Protein AF-A0A9E3P2A4-F1 (afdb_monomer_lite)

pLDDT: mean 78.01, std 18.41, range [40.5, 97.94]

Secondary structure (DSSP, 8-state):
-------------------------------------------PPP-TT--------PPTT-EEPPTTPPPPSSS--EEEEEETTEEEEEE------SS--PPTTEEEESSPPTTS-EEEEEETTEEEEEEE-GGG--S---PPTTEEEESSGGG--TTS-EEEEEETTEEEEEEE-

Foldseek 3Di:
DDDDDDPPDDDDPDDDDDDDDDDDDDDDDDDDDDDDDDPPPPDDDDDPDDDQPDDWDDDPQKDWDDVPDDDDPPPFDKDWTDGPNDITIITHDPPFVDAWDDDPQWDWDPDDQPPWDWDWTDTPNDITIITGPCVVVPDDDDDDVQKDWDPDPVPEDPVWDKDWDDDPNDIIIITHD

Radius of gyration: 31.81 Å; chains: 1; bounding box: 84×45×83 Å

Structure (mmCIF, N/CA/C/O backbone):
data_AF-A0A9E3P2A4-F1
#
_entry.id   AF-A0A9E3P2A4-F1
#
loop_
_atom_site.group_PDB
_atom_site.id
_atom_site.type_symbol
_atom_site.label_atom_id
_atom_site.label_alt_id
_atom_site.label_comp_id
_atom_site.label_asym_id
_atom_site.label_entity_id
_atom_site.label_seq_id
_atom_site.pdbx_PDB_ins_code
_atom_site.Cartn_x
_atom_site.Cartn_y
_atom_site.Cartn_z
_atom_site.occupancy
_atom_site.B_iso_or_equiv
_atom_site.auth_seq_id
_atom_site.auth_comp_id
_atom_site.auth_asym_id
_atom_site.auth_atom_id
_atom_site.pdbx_PDB_model_num
ATOM 1 N N . MET A 1 1 ? -45.191 18.369 8.539 1.00 47.00 1 MET A N 1
ATOM 2 C CA . MET A 1 1 ? -44.228 19.025 9.451 1.00 47.00 1 MET A CA 1
ATOM 3 C C . MET A 1 1 ? -42.831 18.643 8.991 1.00 47.00 1 MET A C 1
ATOM 5 O O . MET A 1 1 ? -42.334 17.587 9.354 1.00 47.00 1 MET A O 1
ATOM 9 N N . THR A 1 2 ? -42.259 19.437 8.093 1.00 42.31 2 THR A N 1
ATOM 10 C CA . THR A 1 2 ? -41.031 19.104 7.360 1.00 42.31 2 THR A CA 1
ATOM 11 C C . THR A 1 2 ? -39.877 19.850 8.022 1.00 42.31 2 THR A C 1
ATOM 13 O O . THR A 1 2 ? -39.823 21.075 7.954 1.00 42.31 2 THR A O 1
ATOM 16 N N . LYS A 1 3 ? -39.005 19.137 8.745 1.00 49.78 3 LYS A N 1
ATOM 17 C CA . LYS A 1 3 ? -37.828 19.733 9.390 1.00 49.78 3 LYS A CA 1
ATOM 18 C C . LYS A 1 3 ? -36.764 20.010 8.326 1.00 49.78 3 LYS A C 1
ATOM 20 O O . LYS A 1 3 ? -36.181 19.077 7.785 1.00 49.78 3 LYS A O 1
ATOM 25 N N . LEU A 1 4 ? -36.526 21.292 8.044 1.00 52.41 4 LEU A N 1
ATOM 26 C CA . LEU A 1 4 ? -35.318 21.762 7.369 1.00 52.41 4 LEU A CA 1
ATOM 27 C C . LEU A 1 4 ? -34.118 21.450 8.272 1.00 52.41 4 LEU A C 1
ATOM 29 O O . LEU A 1 4 ? -3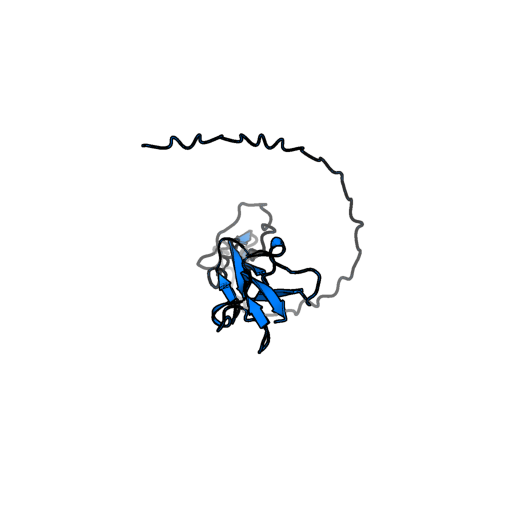3.977 22.044 9.341 1.00 52.41 4 LEU A O 1
ATOM 33 N N . VAL A 1 5 ? -33.262 20.521 7.853 1.00 58.09 5 VAL A N 1
ATOM 34 C CA . VAL A 1 5 ? -31.944 20.323 8.462 1.00 58.09 5 VAL A CA 1
ATOM 35 C C . VAL A 1 5 ? -30.979 21.257 7.742 1.00 58.09 5 VAL A C 1
ATOM 37 O O . VAL A 1 5 ? -30.673 21.082 6.566 1.00 58.09 5 VAL A O 1
ATOM 40 N N . SER A 1 6 ? -30.573 22.298 8.463 1.00 60.78 6 SER A N 1
ATOM 41 C CA . SER A 1 6 ? -29.587 23.289 8.046 1.00 60.78 6 SER A CA 1
ATOM 42 C C . SER A 1 6 ? -28.222 22.613 7.893 1.00 60.78 6 SER A C 1
ATOM 44 O O . SER A 1 6 ? -27.610 22.209 8.880 1.00 60.78 6 SER A O 1
ATOM 46 N N . LEU A 1 7 ? -27.765 22.464 6.649 1.00 55.72 7 LEU A N 1
ATOM 47 C CA . LEU A 1 7 ? -26.445 21.941 6.306 1.00 55.72 7 LEU A CA 1
ATOM 48 C C . LEU A 1 7 ? -25.402 23.048 6.530 1.00 55.72 7 LEU A C 1
ATOM 50 O O . LEU A 1 7 ? -25.188 23.908 5.676 1.00 55.72 7 LEU A O 1
ATOM 54 N N . THR A 1 8 ? -24.770 23.058 7.701 1.00 62.25 8 THR A N 1
ATOM 55 C CA . THR A 1 8 ? -23.639 23.948 7.984 1.00 62.25 8 THR A CA 1
ATOM 56 C C . THR A 1 8 ? -22.392 23.390 7.298 1.00 62.25 8 THR A C 1
ATOM 58 O O . THR A 1 8 ? -21.752 22.464 7.789 1.00 62.25 8 THR A O 1
ATOM 61 N N . PHE A 1 9 ? -22.072 23.944 6.130 1.00 51.97 9 PHE A N 1
ATOM 62 C CA . PHE A 1 9 ? -20.830 23.703 5.397 1.00 51.97 9 PHE A CA 1
ATOM 63 C C . PHE A 1 9 ? -19.652 24.297 6.187 1.00 51.97 9 PHE A C 1
ATOM 65 O O . PHE A 1 9 ? -19.447 25.511 6.195 1.00 51.97 9 PHE A O 1
ATOM 72 N N . VAL A 1 10 ? -18.876 23.456 6.874 1.00 56.66 10 VAL A N 1
ATOM 73 C CA . VAL A 1 10 ? -17.609 23.873 7.489 1.00 56.66 10 VAL A CA 1
ATOM 74 C C . VAL A 1 10 ? -16.523 23.816 6.414 1.00 56.66 10 VAL A C 1
ATOM 76 O O . VAL A 1 10 ? -15.994 22.753 6.097 1.00 56.66 10 VAL A O 1
ATOM 79 N N . LEU A 1 11 ? -16.216 24.973 5.825 1.00 55.75 11 LEU A N 1
ATOM 80 C CA . LEU A 1 11 ? -15.029 25.176 4.996 1.00 55.75 11 LEU A CA 1
ATOM 81 C C . LEU A 1 11 ? -13.775 25.063 5.877 1.00 55.75 11 LEU A C 1
ATOM 83 O O . LEU A 1 11 ? -13.402 26.014 6.561 1.00 55.75 11 LEU A O 1
ATOM 87 N N . PHE A 1 12 ? -13.106 23.912 5.841 1.00 49.81 12 PHE A N 1
ATOM 88 C CA . PHE A 1 12 ? -11.732 23.800 6.325 1.00 49.81 12 PHE A CA 1
ATOM 89 C C . PHE A 1 12 ? -10.780 24.327 5.247 1.00 49.81 12 PHE A C 1
ATOM 91 O O . PHE A 1 12 ? -10.488 23.660 4.257 1.00 49.81 12 PHE A O 1
ATOM 98 N N . ALA A 1 13 ? -10.310 25.558 5.442 1.00 51.28 13 ALA A N 1
ATOM 99 C CA . ALA A 1 13 ? -9.177 26.114 4.721 1.00 51.28 13 ALA A CA 1
ATOM 100 C C . ALA A 1 13 ? -7.889 25.464 5.251 1.00 51.28 13 ALA A C 1
ATOM 102 O O . ALA A 1 13 ? -7.370 25.847 6.298 1.00 51.28 13 ALA A O 1
ATOM 103 N N . SER A 1 14 ? -7.387 24.450 4.548 1.00 59.16 14 SER A N 1
ATOM 104 C CA . SER A 1 14 ? -6.087 23.843 4.833 1.00 59.16 14 SER A CA 1
ATOM 105 C C . SER A 1 14 ? -4.969 24.707 4.246 1.00 59.16 14 SER A C 1
ATOM 107 O O . SER A 1 14 ? -4.636 24.618 3.066 1.00 59.16 14 SER A O 1
ATOM 109 N N . THR A 1 15 ? -4.386 25.562 5.079 1.00 58.91 15 THR A N 1
ATOM 110 C CA . THR A 1 15 ? -3.121 26.257 4.825 1.00 58.91 15 THR A CA 1
ATOM 111 C C . THR A 1 15 ? -1.968 25.248 4.850 1.00 58.91 15 THR A C 1
ATOM 113 O O . THR A 1 15 ? -1.558 24.786 5.912 1.00 58.91 15 THR A O 1
ATOM 116 N N . LEU A 1 16 ? -1.426 24.900 3.677 1.00 62.19 16 LEU A N 1
ATOM 117 C CA . LEU A 1 16 ? -0.147 24.193 3.578 1.00 62.19 16 LEU A CA 1
ATOM 118 C C . LEU A 1 16 ? 0.997 25.149 3.944 1.00 62.19 16 LEU A C 1
ATOM 120 O O . LEU A 1 16 ? 1.296 26.088 3.206 1.00 62.19 16 LEU A O 1
ATOM 124 N N . ALA A 1 17 ? 1.663 24.879 5.063 1.00 54.00 17 ALA A N 1
ATOM 125 C CA . ALA A 1 17 ? 2.976 25.426 5.366 1.00 54.00 17 ALA A CA 1
ATOM 126 C C . ALA A 1 17 ? 4.046 24.611 4.615 1.00 54.00 17 ALA A C 1
ATOM 128 O O . ALA A 1 17 ? 4.257 23.436 4.913 1.00 54.00 17 ALA A O 1
ATOM 129 N N . LEU A 1 18 ? 4.725 25.229 3.641 1.00 53.03 18 LEU A N 1
ATOM 130 C CA . LEU A 1 18 ? 5.976 24.703 3.089 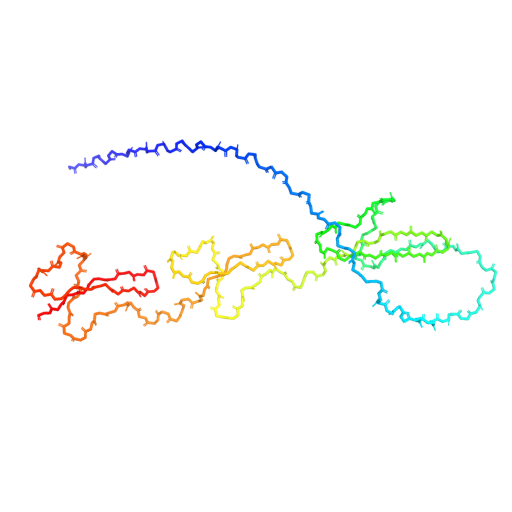1.00 53.03 18 LEU A CA 1
ATOM 131 C C . LEU A 1 18 ? 7.077 24.855 4.149 1.00 53.03 18 LEU A C 1
ATOM 133 O O . LEU A 1 18 ? 7.621 25.942 4.338 1.00 53.03 18 LEU A O 1
ATOM 137 N N . ALA A 1 19 ? 7.417 23.762 4.828 1.00 55.19 19 ALA A N 1
ATOM 138 C CA . ALA A 1 19 ? 8.647 23.663 5.601 1.00 55.19 19 ALA A CA 1
ATOM 139 C C . ALA A 1 19 ? 9.796 23.280 4.657 1.00 55.19 19 ALA A C 1
ATOM 141 O O . ALA A 1 19 ? 9.916 22.136 4.222 1.00 55.19 19 ALA A O 1
ATOM 142 N N . ALA A 1 20 ? 10.628 24.265 4.324 1.00 51.50 20 ALA A N 1
ATOM 143 C CA . ALA A 1 20 ? 11.932 24.053 3.720 1.00 51.50 20 ALA A CA 1
ATOM 144 C C . ALA A 1 20 ? 12.936 23.672 4.821 1.00 51.50 20 ALA A C 1
ATOM 146 O O . ALA A 1 20 ? 13.331 24.507 5.633 1.00 51.50 20 ALA A O 1
ATOM 147 N N . CYS A 1 21 ? 13.365 22.413 4.835 1.00 53.66 21 CYS A N 1
ATOM 148 C CA . CYS A 1 21 ? 14.575 21.953 5.515 1.00 53.66 21 CYS A CA 1
ATOM 149 C C . CYS A 1 21 ? 15.428 21.303 4.415 1.00 53.66 21 CYS A C 1
ATOM 151 O O . CYS A 1 21 ? 14.938 20.448 3.689 1.00 53.66 21 CYS A O 1
ATOM 153 N N . GLY A 1 22 ? 16.638 21.764 4.111 1.00 43.78 22 GLY A N 1
ATOM 154 C CA . GLY A 1 22 ? 17.718 22.026 5.057 1.00 43.78 22 GLY A CA 1
ATOM 155 C C . GLY A 1 22 ? 18.635 20.806 4.994 1.00 43.78 22 GLY A C 1
ATOM 156 O O . GLY A 1 22 ? 18.237 19.729 5.417 1.00 43.78 22 GLY A O 1
ATOM 157 N N . GLY A 1 23 ? 19.789 20.967 4.344 1.00 51.03 23 GLY A N 1
ATOM 158 C CA . GLY A 1 23 ? 20.605 19.878 3.815 1.00 51.03 23 GLY A CA 1
ATOM 159 C C . GLY A 1 23 ? 21.183 18.893 4.831 1.00 51.03 23 GLY A C 1
ATOM 160 O O . GLY A 1 23 ? 21.408 19.214 5.995 1.00 51.03 23 GLY A O 1
ATOM 161 N N . ALA A 1 24 ? 21.517 17.715 4.312 1.00 43.91 24 ALA A N 1
ATOM 162 C CA . ALA A 1 24 ? 22.467 16.791 4.907 1.00 43.91 24 ALA A CA 1
ATOM 163 C C . ALA A 1 24 ? 23.437 16.343 3.804 1.00 43.91 24 ALA A C 1
ATOM 165 O O . ALA A 1 24 ? 23.090 15.576 2.912 1.00 43.91 24 ALA A O 1
ATOM 166 N N . THR A 1 25 ? 24.647 16.894 3.835 1.00 51.19 25 THR A N 1
ATOM 167 C CA . THR A 1 25 ? 25.825 16.329 3.176 1.00 51.19 25 THR A CA 1
ATOM 168 C C . THR A 1 25 ? 26.212 15.054 3.915 1.00 51.19 25 THR A C 1
ATOM 170 O O . THR A 1 25 ? 26.647 15.131 5.064 1.00 51.19 25 THR A O 1
ATOM 173 N N . GLU A 1 26 ? 26.059 13.898 3.275 1.00 52.69 26 GLU A N 1
ATOM 174 C CA . GLU A 1 26 ? 26.592 12.640 3.797 1.00 52.69 26 GLU A CA 1
ATOM 175 C C . GLU A 1 26 ? 28.087 12.492 3.455 1.00 52.69 26 GLU A C 1
ATOM 177 O O . GLU A 1 26 ? 28.517 12.856 2.354 1.00 52.69 26 GLU A O 1
ATOM 182 N N . PRO A 1 27 ? 28.902 11.985 4.396 1.00 57.06 27 PRO A N 1
ATOM 183 C CA . PRO A 1 27 ? 30.323 11.764 4.192 1.00 57.06 27 PRO A CA 1
ATOM 184 C C . PRO A 1 27 ? 30.572 10.563 3.275 1.00 57.06 27 PRO A C 1
ATOM 186 O O . PRO A 1 27 ? 29.943 9.511 3.389 1.00 57.06 27 PRO A O 1
ATOM 189 N N . ALA A 1 28 ? 31.558 10.721 2.393 1.00 49.91 28 ALA A N 1
ATOM 190 C CA . ALA A 1 28 ? 32.115 9.656 1.577 1.00 49.91 28 ALA A CA 1
ATOM 191 C C . ALA A 1 28 ? 32.579 8.487 2.464 1.00 49.91 28 ALA A C 1
ATOM 193 O O . ALA A 1 28 ? 33.592 8.583 3.158 1.00 49.91 28 ALA A O 1
ATOM 194 N N . SER A 1 29 ? 31.844 7.376 2.422 1.00 54.72 29 SER A N 1
ATOM 195 C CA . SER A 1 29 ? 32.313 6.100 2.954 1.00 54.72 29 SER A CA 1
ATOM 196 C C . SER A 1 29 ? 33.191 5.428 1.909 1.00 54.72 29 SER A C 1
ATOM 198 O O . SER A 1 29 ? 32.717 4.896 0.907 1.00 54.72 29 SER A O 1
ATOM 200 N N . ALA A 1 30 ? 34.496 5.486 2.156 1.00 56.75 30 ALA A N 1
ATOM 201 C CA . ALA A 1 30 ? 35.464 4.580 1.570 1.00 56.75 30 ALA A CA 1
ATOM 202 C C . ALA A 1 30 ? 35.180 3.163 2.097 1.00 56.75 30 ALA A C 1
ATOM 204 O O . ALA A 1 30 ? 35.259 2.927 3.301 1.00 56.75 30 ALA A O 1
ATOM 205 N N . GLY A 1 31 ? 34.830 2.240 1.201 1.00 45.47 31 GLY A N 1
ATOM 206 C CA . GLY A 1 31 ? 34.546 0.846 1.531 1.00 45.47 31 GLY A CA 1
ATOM 207 C C . GLY A 1 31 ? 34.833 -0.075 0.348 1.00 45.47 31 GLY A C 1
ATOM 208 O O . GLY A 1 31 ? 34.044 -0.149 -0.584 1.00 45.47 31 GLY A O 1
ATOM 209 N N . ASP A 1 32 ? 35.999 -0.714 0.424 1.00 40.50 32 ASP A N 1
ATOM 210 C CA . ASP A 1 32 ? 36.464 -1.960 -0.201 1.00 40.50 32 ASP A CA 1
ATOM 211 C C . ASP A 1 32 ? 36.209 -2.288 -1.695 1.00 40.50 32 ASP A C 1
ATOM 213 O O . ASP A 1 32 ? 35.102 -2.646 -2.103 1.00 40.50 32 ASP A O 1
ATOM 217 N N . PRO A 1 33 ? 37.282 -2.354 -2.514 1.00 54.38 33 PRO A N 1
ATOM 218 C CA . PRO A 1 33 ? 37.272 -2.984 -3.823 1.00 54.38 33 PRO A CA 1
ATOM 219 C C . PRO A 1 33 ? 37.627 -4.469 -3.681 1.00 54.38 33 PRO A C 1
ATOM 221 O O . PRO A 1 33 ? 38.803 -4.833 -3.687 1.00 54.38 33 PRO A O 1
ATOM 224 N N . ARG A 1 34 ? 36.633 -5.355 -3.581 1.00 57.16 34 ARG A N 1
ATOM 225 C CA . ARG A 1 34 ? 36.848 -6.796 -3.808 1.00 57.16 34 ARG A CA 1
ATOM 226 C C . ARG A 1 34 ? 35.544 -7.526 -4.122 1.00 57.16 34 ARG A C 1
ATOM 228 O O . ARG A 1 34 ? 34.989 -8.244 -3.302 1.00 57.16 34 ARG A O 1
ATOM 235 N N . ALA A 1 35 ? 35.082 -7.368 -5.357 1.00 46.38 35 ALA A N 1
ATOM 236 C CA . ALA A 1 35 ? 34.286 -8.396 -6.012 1.00 46.38 35 A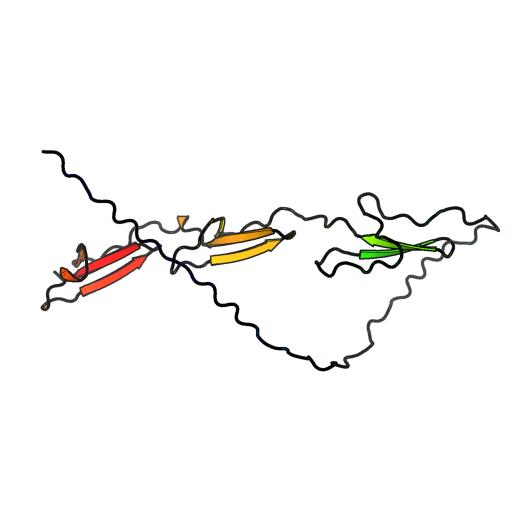LA A CA 1
ATOM 237 C C . ALA A 1 35 ? 35.143 -8.966 -7.141 1.00 46.38 35 ALA A C 1
ATOM 239 O O . ALA A 1 35 ? 35.383 -8.312 -8.159 1.00 46.38 35 ALA A O 1
ATOM 240 N N . GLU A 1 36 ? 35.668 -10.163 -6.893 1.00 46.75 36 GLU A N 1
ATOM 241 C CA . GLU A 1 36 ? 36.309 -11.020 -7.880 1.00 46.75 36 GLU A CA 1
ATOM 242 C C . GLU A 1 36 ? 35.436 -11.090 -9.133 1.00 46.75 36 GLU A C 1
ATOM 244 O O . GLU A 1 36 ? 34.385 -11.726 -9.173 1.00 46.75 36 GLU A O 1
ATOM 249 N N . SER A 1 37 ? 35.884 -10.396 -10.173 1.00 47.72 37 SER A N 1
ATOM 250 C CA . SER A 1 37 ? 35.400 -10.617 -11.522 1.00 47.72 37 SER A CA 1
ATOM 251 C C . SER A 1 37 ? 35.954 -11.963 -11.965 1.00 47.72 37 SER A C 1
ATOM 253 O O . SER A 1 37 ? 37.139 -12.083 -12.272 1.00 47.72 37 SER A O 1
ATOM 255 N N . ALA A 1 38 ? 35.106 -12.987 -11.960 1.00 52.12 38 ALA A N 1
ATOM 256 C CA . ALA A 1 38 ? 35.412 -14.239 -12.625 1.00 52.12 38 ALA A CA 1
ATOM 257 C C . ALA A 1 38 ? 35.691 -13.948 -14.115 1.00 52.12 38 ALA A C 1
ATOM 259 O O . ALA A 1 38 ? 34.839 -13.359 -14.789 1.00 52.12 38 ALA A O 1
ATOM 260 N N . PRO A 1 39 ? 36.849 -14.346 -14.668 1.00 52.72 39 PRO A N 1
ATOM 261 C CA . PRO A 1 39 ? 37.070 -14.286 -16.099 1.00 52.72 39 PRO A CA 1
ATOM 262 C C . PRO A 1 39 ? 36.254 -15.404 -16.752 1.00 52.72 39 PRO A C 1
ATOM 264 O O . PRO A 1 39 ? 36.695 -16.546 -16.872 1.00 52.72 39 PRO A O 1
ATOM 267 N N . GLY A 1 40 ? 35.045 -15.065 -17.192 1.00 46.16 40 GLY A N 1
ATOM 268 C CA . GLY A 1 40 ? 34.314 -15.843 -18.184 1.00 46.16 40 GLY A CA 1
ATOM 269 C C . GLY A 1 40 ? 35.030 -15.750 -19.529 1.00 46.16 40 GLY A C 1
ATOM 270 O O . GLY A 1 40 ? 34.597 -15.023 -20.417 1.00 46.16 40 GLY A O 1
ATOM 271 N N . ASN A 1 41 ? 36.142 -16.474 -19.667 1.00 49.91 41 ASN A N 1
ATOM 272 C CA . ASN A 1 41 ? 36.829 -16.739 -20.929 1.00 49.91 41 ASN A CA 1
ATOM 273 C C . ASN A 1 41 ? 35.954 -17.655 -21.801 1.00 49.91 41 ASN A C 1
ATOM 275 O O . ASN A 1 41 ? 36.231 -18.837 -21.979 1.00 49.91 41 ASN A O 1
ATOM 279 N N . GLY A 1 42 ? 34.879 -17.099 -22.354 1.00 47.34 42 GLY A N 1
ATOM 280 C CA . GLY A 1 42 ? 34.173 -17.665 -23.496 1.00 47.34 42 GLY A CA 1
ATOM 281 C C . GLY A 1 42 ? 34.873 -17.235 -24.778 1.00 47.34 42 GLY A C 1
ATOM 282 O O . GLY A 1 42 ? 34.377 -16.371 -25.496 1.00 47.34 42 GLY A O 1
ATOM 283 N N . GLY A 1 43 ? 36.058 -17.792 -25.038 1.00 47.38 43 GLY A N 1
ATOM 284 C CA . GLY A 1 43 ? 36.755 -17.603 -26.304 1.00 47.38 43 GLY A CA 1
ATOM 285 C C . GLY A 1 43 ? 35.890 -18.100 -27.461 1.00 47.38 43 GLY A C 1
ATOM 286 O O . GLY A 1 43 ? 35.652 -19.299 -27.582 1.00 47.38 43 GLY A O 1
ATOM 287 N N . SER A 1 44 ? 35.429 -17.184 -28.315 1.00 55.22 44 SER A N 1
ATOM 288 C CA . SER A 1 44 ? 34.964 -17.552 -29.653 1.00 55.22 44 SER A CA 1
ATOM 289 C C . SER A 1 44 ? 36.180 -17.628 -30.585 1.00 55.22 44 SER A C 1
ATOM 291 O O . SER A 1 44 ? 36.945 -16.661 -30.654 1.00 55.22 44 SER A O 1
ATOM 293 N N . PRO A 1 45 ? 36.406 -18.770 -31.256 1.00 53.78 45 PRO A N 1
ATOM 294 C CA . PRO A 1 45 ? 37.583 -18.995 -32.082 1.00 53.78 45 PRO A CA 1
ATOM 295 C C . PRO A 1 45 ? 37.553 -18.127 -33.343 1.00 53.78 45 PRO A C 1
ATOM 297 O O . PRO A 1 45 ? 36.495 -17.776 -33.862 1.00 53.78 45 PRO A O 1
ATOM 300 N N . GLY A 1 46 ? 38.754 -17.771 -33.801 1.00 54.72 46 GLY A N 1
ATOM 301 C CA . GLY A 1 46 ? 39.014 -16.779 -34.837 1.00 54.72 46 GLY A CA 1
ATOM 302 C C . GLY A 1 46 ? 38.218 -16.971 -36.127 1.00 54.72 46 GLY A C 1
ATOM 303 O O . GLY A 1 46 ? 38.317 -17.997 -36.796 1.00 54.72 46 GLY A O 1
ATOM 304 N N . GLY A 1 47 ? 37.490 -15.916 -36.494 1.00 52.44 47 GLY A N 1
ATOM 305 C CA . GLY A 1 47 ? 36.949 -15.689 -37.827 1.00 52.44 47 GLY A CA 1
ATOM 306 C C . GLY A 1 47 ? 37.718 -14.555 -38.499 1.00 52.44 47 GLY A C 1
ATOM 307 O O . GLY A 1 47 ? 37.666 -13.406 -38.069 1.00 52.44 47 GLY A O 1
ATOM 308 N N . SER A 1 48 ? 38.469 -14.911 -39.530 1.00 54.44 48 SER A N 1
ATOM 309 C CA . SER A 1 48 ? 39.331 -14.082 -40.367 1.00 54.44 48 SER A CA 1
ATOM 310 C C . SER A 1 48 ? 38.684 -12.773 -40.839 1.00 54.44 48 SER A C 1
ATOM 312 O O . SER A 1 48 ? 37.669 -12.815 -41.523 1.00 54.44 48 SER A O 1
ATOM 314 N N . GLY A 1 49 ? 39.309 -11.624 -40.547 1.00 59.81 49 GLY A N 1
ATOM 315 C CA . GLY A 1 49 ? 39.281 -10.400 -41.372 1.00 59.81 49 GLY A CA 1
ATOM 316 C C . GLY A 1 49 ? 37.928 -9.812 -41.806 1.00 59.81 49 GLY A C 1
ATOM 317 O O . GLY A 1 49 ? 37.905 -9.002 -42.729 1.00 59.81 49 GLY A O 1
ATOM 318 N N . GLY A 1 50 ? 36.813 -10.209 -41.193 1.00 60.06 50 GLY A N 1
ATOM 319 C CA . GLY A 1 50 ? 35.487 -9.707 -41.533 1.00 60.06 50 GLY A CA 1
ATOM 320 C C . GLY A 1 50 ? 35.281 -8.315 -40.952 1.00 60.06 50 GLY A C 1
ATOM 321 O O . GLY A 1 50 ? 35.398 -8.120 -39.744 1.00 60.06 50 GLY A O 1
ATOM 322 N N . THR A 1 51 ? 34.964 -7.341 -41.803 1.00 72.25 51 THR A N 1
ATOM 323 C CA . THR A 1 51 ? 34.486 -6.020 -41.386 1.00 72.25 51 THR A CA 1
ATOM 324 C C . THR A 1 51 ? 33.358 -6.201 -40.377 1.00 72.25 51 THR A C 1
ATOM 326 O O . THR A 1 51 ? 32.289 -6.702 -40.731 1.00 72.25 51 THR A O 1
ATOM 329 N N . CYS A 1 52 ? 33.611 -5.834 -39.122 1.00 70.75 52 CYS A N 1
ATOM 330 C CA . CYS A 1 52 ? 32.656 -5.955 -38.029 1.00 70.75 52 CYS A CA 1
ATOM 331 C C . CYS A 1 52 ? 31.457 -5.047 -38.341 1.00 70.75 52 CYS A C 1
ATOM 333 O O . CYS A 1 52 ? 31.507 -3.838 -38.138 1.00 70.75 52 CYS A O 1
ATOM 335 N N . THR A 1 53 ? 30.423 -5.621 -38.955 1.00 82.31 53 THR A N 1
ATOM 336 C CA . THR A 1 53 ? 29.272 -4.893 -39.521 1.00 82.31 53 THR A CA 1
ATOM 337 C C . THR A 1 53 ? 28.057 -4.936 -38.603 1.00 82.31 53 THR A C 1
ATOM 339 O O . THR A 1 53 ? 27.032 -4.334 -38.909 1.00 82.31 53 THR A O 1
ATOM 342 N N . MET A 1 54 ? 28.153 -5.636 -37.471 1.00 81.25 54 MET A N 1
ATOM 343 C CA . MET A 1 54 ? 27.038 -5.790 -36.551 1.00 81.25 54 MET A CA 1
ATOM 344 C C . MET A 1 54 ? 27.053 -4.656 -35.528 1.00 81.25 54 MET A C 1
ATOM 346 O O . MET A 1 54 ? 27.886 -4.625 -34.623 1.00 81.25 54 MET A O 1
ATOM 350 N N . ALA A 1 55 ? 26.132 -3.708 -35.690 1.00 89.06 55 ALA A N 1
ATOM 351 C CA . ALA A 1 55 ? 25.892 -2.697 -34.674 1.00 89.06 55 ALA A CA 1
ATOM 352 C C . ALA A 1 55 ? 25.445 -3.378 -33.366 1.00 89.06 55 ALA A C 1
ATOM 354 O O . ALA A 1 55 ? 24.689 -4.356 -33.418 1.00 89.06 55 ALA A O 1
ATOM 355 N N . PRO A 1 56 ? 25.893 -2.892 -32.195 1.00 93.69 56 PRO A N 1
ATOM 356 C CA . PRO A 1 56 ? 25.374 -3.388 -30.931 1.00 93.69 56 PRO A CA 1
ATOM 357 C C . PRO A 1 56 ? 23.862 -3.133 -30.866 1.00 93.69 56 PRO A C 1
ATOM 359 O O . PRO A 1 56 ? 23.379 -2.092 -31.309 1.00 93.69 56 PRO A O 1
ATOM 362 N N . ALA A 1 57 ? 23.120 -4.088 -30.315 1.00 94.69 57 ALA A N 1
ATOM 363 C CA . ALA A 1 57 ? 21.674 -4.007 -30.158 1.00 94.69 57 ALA A CA 1
ATOM 364 C C . ALA A 1 57 ? 21.263 -4.551 -28.786 1.00 94.69 57 ALA A C 1
ATOM 366 O O . ALA A 1 57 ? 21.921 -5.436 -28.234 1.00 94.69 57 ALA A O 1
ATOM 367 N N . CYS A 1 58 ? 20.178 -4.011 -28.235 1.00 94.94 58 CYS A N 1
ATOM 368 C CA . CYS A 1 58 ? 19.602 -4.507 -26.990 1.00 94.94 58 CYS A CA 1
ATOM 369 C C . CYS A 1 58 ? 18.902 -5.857 -27.198 1.00 94.94 58 CYS A C 1
ATOM 371 O O . CYS A 1 58 ? 18.563 -6.232 -28.323 1.00 94.94 58 CYS A O 1
ATOM 373 N N . ARG A 1 59 ? 18.680 -6.599 -26.105 1.00 93.31 59 ARG A N 1
ATOM 374 C CA . ARG A 1 59 ? 17.883 -7.833 -26.142 1.00 93.31 59 ARG A CA 1
ATOM 375 C C . ARG A 1 59 ? 16.453 -7.527 -26.621 1.00 93.31 59 ARG A C 1
ATOM 377 O O . ARG A 1 59 ? 15.965 -6.418 -26.400 1.00 93.31 59 ARG A O 1
ATOM 384 N N . PRO A 1 60 ? 15.757 -8.490 -27.250 1.00 89.50 60 PRO A N 1
ATOM 385 C CA . PRO A 1 60 ? 14.359 -8.312 -27.630 1.00 89.50 60 PRO A CA 1
ATOM 386 C C . PRO A 1 60 ? 13.498 -7.890 -26.432 1.00 89.50 60 PRO A C 1
ATOM 388 O O . PRO A 1 60 ? 13.518 -8.556 -25.400 1.00 89.50 60 PRO A O 1
ATOM 391 N N . GLY A 1 61 ? 12.754 -6.792 -26.584 1.00 82.69 61 GLY A N 1
ATOM 392 C CA . GLY A 1 61 ? 11.931 -6.198 -25.524 1.00 82.69 61 GLY A CA 1
ATOM 393 C C . GLY A 1 61 ? 12.588 -5.019 -24.804 1.00 82.69 61 GLY A C 1
ATOM 394 O O . GLY A 1 61 ? 11.874 -4.160 -24.302 1.00 82.69 61 GLY A O 1
ATOM 395 N N . ASP A 1 62 ? 13.914 -4.904 -24.832 1.00 92.00 62 ASP A N 1
ATOM 396 C CA . ASP A 1 62 ? 14.637 -3.827 -24.155 1.00 92.00 62 ASP A CA 1
ATOM 397 C C . ASP A 1 62 ? 14.746 -2.566 -25.021 1.00 92.00 62 ASP A C 1
ATOM 399 O O . ASP A 1 62 ? 14.696 -2.613 -26.253 1.00 92.00 62 ASP A O 1
ATOM 403 N N . ALA A 1 63 ? 14.936 -1.415 -24.373 1.00 91.62 63 ALA A N 1
ATOM 404 C CA . ALA A 1 63 ? 15.055 -0.125 -25.046 1.00 91.62 63 ALA A CA 1
ATOM 405 C C . ALA A 1 63 ? 16.484 0.422 -24.963 1.00 91.62 63 ALA A C 1
ATOM 407 O O . ALA A 1 63 ? 17.079 0.475 -23.885 1.00 91.62 63 ALA A O 1
ATOM 408 N N . GLN A 1 64 ? 17.021 0.891 -26.089 1.00 94.69 64 GLN A N 1
ATOM 409 C CA . GLN A 1 64 ? 18.298 1.600 -26.114 1.00 94.69 64 GLN A CA 1
ATOM 410 C C . GLN A 1 64 ? 18.136 3.012 -25.530 1.00 94.69 64 GLN A C 1
ATOM 412 O O . GLN A 1 64 ? 17.234 3.759 -25.910 1.00 94.69 64 GLN A O 1
ATOM 417 N N . LEU A 1 65 ? 19.024 3.383 -24.610 1.00 93.50 65 LEU A N 1
ATOM 418 C CA . LEU A 1 65 ? 19.118 4.727 -24.047 1.00 93.50 65 LEU A CA 1
ATOM 419 C C . LEU A 1 65 ? 19.861 5.670 -25.007 1.00 93.50 65 LEU A C 1
ATOM 421 O O . LEU A 1 65 ? 20.695 5.241 -25.809 1.00 93.50 65 LEU A O 1
ATOM 425 N N . ALA A 1 66 ? 19.580 6.971 -24.904 1.00 93.88 66 ALA A N 1
ATOM 426 C CA . ALA A 1 66 ? 20.302 7.988 -25.666 1.00 93.88 66 ALA A CA 1
ATOM 427 C C . ALA A 1 66 ? 21.810 7.951 -25.352 1.00 93.88 66 ALA A C 1
ATOM 429 O O . ALA A 1 66 ? 22.220 7.615 -24.239 1.00 93.88 66 ALA A O 1
ATOM 430 N N . ALA A 1 67 ? 22.646 8.308 -26.330 1.00 90.38 67 ALA A N 1
ATOM 431 C CA . ALA A 1 67 ? 24.094 8.343 -26.141 1.00 90.38 67 ALA A CA 1
ATOM 432 C C . ALA A 1 67 ? 24.467 9.279 -24.976 1.00 90.38 67 ALA A C 1
ATOM 434 O O . ALA A 1 67 ? 24.054 10.436 -24.949 1.00 90.38 67 ALA A O 1
ATOM 435 N N . GLY A 1 68 ? 25.229 8.764 -24.007 1.00 86.12 68 GLY A N 1
ATOM 436 C CA . GLY A 1 68 ? 25.618 9.504 -22.800 1.00 86.12 68 GLY A CA 1
ATOM 437 C C . GLY A 1 68 ? 24.560 9.556 -21.691 1.00 86.12 68 GLY A C 1
ATOM 438 O O . GLY A 1 68 ? 24.833 10.127 -20.638 1.00 86.12 68 GLY A O 1
ATOM 439 N N . ALA A 1 69 ? 23.380 8.956 -21.876 1.00 90.06 69 ALA A N 1
ATOM 440 C CA . ALA A 1 69 ? 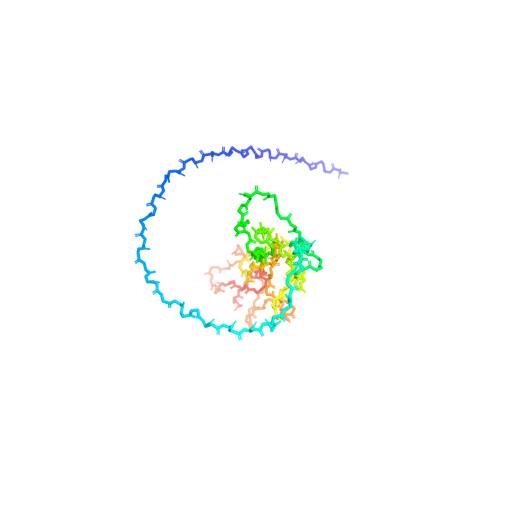22.398 8.838 -20.804 1.00 90.06 69 ALA A CA 1
ATOM 441 C C . ALA A 1 69 ? 22.857 7.824 -19.745 1.00 90.06 69 ALA A C 1
ATOM 443 O O . ALA A 1 69 ? 23.355 6.740 -20.060 1.00 90.06 69 ALA A O 1
ATOM 444 N N . THR A 1 70 ? 22.658 8.172 -18.477 1.00 89.25 70 THR A N 1
ATOM 445 C CA . THR A 1 70 ? 22.891 7.285 -17.337 1.00 89.25 70 THR A CA 1
ATOM 446 C C . THR A 1 70 ? 21.690 6.373 -17.098 1.00 89.25 70 THR A C 1
ATOM 448 O O . THR A 1 70 ? 20.555 6.695 -17.457 1.00 89.25 70 THR A O 1
ATOM 451 N N . CYS A 1 71 ? 21.937 5.206 -16.496 1.00 88.12 71 CYS A N 1
ATOM 452 C CA . CYS A 1 71 ? 20.850 4.322 -16.092 1.00 88.12 71 CYS A CA 1
ATOM 453 C C . CYS A 1 71 ? 19.985 5.017 -15.023 1.00 88.12 71 CYS A C 1
ATOM 455 O O . CYS A 1 71 ? 20.543 5.567 -14.069 1.00 88.12 71 CYS A O 1
ATOM 457 N N . PRO A 1 72 ? 18.647 5.007 -15.152 1.00 80.69 72 PRO A N 1
ATOM 458 C CA . PRO A 1 72 ? 17.770 5.545 -14.122 1.00 80.69 72 PRO A CA 1
ATOM 459 C C . PRO A 1 72 ? 17.925 4.768 -12.808 1.00 80.69 72 PRO A C 1
ATOM 461 O O . PRO A 1 72 ? 17.953 3.541 -12.804 1.00 80.69 72 PRO A O 1
ATOM 464 N N . ALA A 1 73 ? 17.948 5.483 -11.682 1.00 75.75 73 ALA A N 1
ATOM 465 C CA . ALA A 1 73 ? 18.071 4.898 -10.342 1.00 75.75 73 ALA A CA 1
ATOM 466 C C . ALA A 1 73 ? 16.817 4.125 -9.873 1.00 75.75 73 ALA A C 1
ATOM 468 O O . ALA A 1 73 ? 16.799 3.581 -8.773 1.00 75.75 73 ALA A O 1
ATOM 469 N N . ASN A 1 74 ? 15.777 4.043 -10.707 1.00 71.81 74 ASN A N 1
ATOM 470 C CA . ASN A 1 74 ? 14.449 3.519 -10.369 1.00 71.81 74 ASN A CA 1
ATOM 471 C C . ASN A 1 74 ? 14.389 1.977 -10.343 1.00 71.81 74 ASN A C 1
ATOM 473 O O . ASN A 1 74 ? 13.380 1.387 -10.711 1.00 71.81 74 ASN A O 1
ATOM 477 N N . GLY A 1 75 ? 15.494 1.297 -10.024 1.00 68.88 75 GLY A N 1
ATOM 478 C CA . GLY A 1 75 ? 15.552 -0.169 -9.974 1.00 68.88 75 GLY A CA 1
ATOM 479 C C . GLY A 1 75 ? 15.353 -0.883 -11.319 1.00 68.88 75 GLY A C 1
ATOM 480 O O . GLY A 1 75 ? 15.285 -2.110 -11.354 1.00 68.88 75 GLY A O 1
ATOM 481 N N . THR A 1 76 ? 15.277 -0.155 -12.439 1.00 81.06 76 THR A N 1
ATOM 482 C CA . THR A 1 76 ? 15.212 -0.770 -13.769 1.00 81.06 76 THR A CA 1
ATOM 483 C C . THR A 1 76 ? 16.579 -1.362 -14.117 1.00 81.06 76 THR A C 1
ATOM 485 O O . THR A 1 76 ? 17.568 -0.627 -14.078 1.00 81.06 76 THR A O 1
ATOM 488 N N . PRO A 1 77 ? 16.682 -2.654 -14.481 1.00 85.50 77 PRO A N 1
ATOM 489 C CA . PRO A 1 77 ? 17.966 -3.233 -14.844 1.00 85.50 77 PRO A CA 1
ATOM 490 C C . PRO A 1 77 ? 18.504 -2.540 -16.098 1.00 85.50 77 PRO A C 1
ATOM 492 O O . PRO A 1 77 ? 17.823 -2.475 -17.121 1.00 85.50 77 PRO A O 1
ATOM 495 N N . CYS A 1 78 ? 19.736 -2.042 -16.040 1.00 92.44 78 CYS A N 1
ATOM 496 C CA . CYS A 1 78 ? 20.459 -1.578 -17.220 1.00 92.44 78 CYS A CA 1
ATOM 497 C C . CYS A 1 78 ? 21.728 -2.388 -17.415 1.00 92.44 78 CYS A C 1
ATOM 499 O O . CYS A 1 78 ? 22.338 -2.860 -16.457 1.00 92.44 78 CYS A O 1
ATOM 501 N N . TYR A 1 79 ? 22.152 -2.503 -18.665 1.00 93.25 79 TYR A N 1
ATOM 502 C CA . TYR A 1 79 ? 23.394 -3.166 -19.019 1.00 93.25 79 TYR A CA 1
ATOM 503 C C . TYR A 1 79 ? 24.019 -2.518 -20.253 1.00 93.25 79 TYR A C 1
ATOM 505 O O . TYR A 1 79 ? 23.331 -1.945 -21.102 1.00 93.25 79 TYR A O 1
ATOM 513 N N . ALA A 1 80 ? 25.342 -2.618 -20.336 1.00 94.31 80 ALA A N 1
ATOM 514 C CA . ALA A 1 80 ? 26.111 -2.179 -21.487 1.00 94.31 80 ALA A CA 1
ATOM 515 C C . ALA A 1 80 ? 26.226 -3.312 -22.508 1.00 94.31 80 ALA A C 1
ATOM 517 O O . ALA A 1 80 ? 26.508 -4.453 -22.141 1.00 94.31 80 ALA A O 1
ATOM 518 N N . VAL A 1 81 ? 26.054 -2.989 -23.788 1.00 94.75 81 VAL A N 1
ATOM 519 C CA . VAL A 1 81 ? 26.363 -3.900 -24.896 1.00 94.75 81 VAL A CA 1
ATOM 520 C C . VAL A 1 81 ? 27.432 -3.255 -25.756 1.00 94.75 81 VAL A C 1
ATOM 522 O O . VAL A 1 81 ? 27.245 -2.137 -26.238 1.00 94.75 81 VAL A O 1
ATOM 525 N N . SER A 1 82 ? 28.537 -3.968 -25.961 1.00 93.44 82 SER A N 1
ATOM 526 C CA . SER A 1 82 ? 29.654 -3.510 -26.784 1.00 93.44 82 SER A CA 1
ATOM 527 C C . SER A 1 82 ? 29.859 -4.448 -27.966 1.00 93.44 82 SER A C 1
ATOM 529 O O . SER A 1 82 ? 30.025 -5.653 -27.785 1.00 93.44 82 SER A O 1
ATOM 531 N N . ALA A 1 83 ? 29.864 -3.895 -29.177 1.00 91.19 83 ALA A N 1
ATOM 532 C CA . ALA A 1 83 ? 30.161 -4.617 -30.409 1.00 91.19 83 ALA A CA 1
ATOM 533 C C . ALA A 1 83 ? 30.909 -3.694 -31.375 1.00 91.19 83 ALA A C 1
ATOM 535 O O . ALA A 1 83 ? 30.583 -2.514 -31.499 1.00 91.19 83 ALA A O 1
ATOM 536 N N . CYS A 1 84 ? 31.929 -4.226 -32.053 1.00 89.94 84 CYS A N 1
ATOM 537 C CA . CYS A 1 84 ? 32.679 -3.503 -33.085 1.00 89.94 84 CYS A CA 1
ATOM 538 C C . CYS A 1 84 ? 33.249 -2.137 -32.634 1.00 89.94 84 CYS A C 1
ATOM 540 O O . CYS A 1 84 ? 33.310 -1.198 -33.420 1.00 89.94 84 CYS A O 1
ATOM 542 N N . GLY A 1 85 ? 33.646 -2.007 -31.362 1.00 88.94 85 GLY A N 1
ATOM 543 C CA . GLY A 1 85 ? 34.180 -0.756 -30.802 1.00 88.94 85 GLY A CA 1
ATOM 544 C C . GLY A 1 85 ? 33.127 0.305 -30.456 1.00 88.94 85 GLY A C 1
ATOM 545 O O . GLY A 1 85 ? 33.484 1.359 -29.937 1.00 88.94 85 GLY A O 1
ATOM 546 N N . ALA A 1 86 ? 31.842 0.029 -30.686 1.00 90.25 86 ALA A N 1
ATOM 547 C CA . ALA A 1 86 ? 30.733 0.845 -30.211 1.00 90.25 86 ALA A CA 1
ATOM 548 C C . ALA A 1 86 ? 30.122 0.229 -28.946 1.00 90.25 86 ALA A C 1
ATOM 550 O O . ALA A 1 86 ? 29.993 -0.992 -28.841 1.00 90.25 86 ALA A O 1
ATOM 551 N N . SER A 1 87 ? 29.711 1.082 -28.008 1.00 92.44 87 SER A N 1
ATOM 552 C CA . SER A 1 87 ? 28.996 0.687 -26.792 1.00 92.44 87 SER A CA 1
ATOM 553 C C . SER A 1 87 ? 27.669 1.423 -26.715 1.00 92.44 87 SER A C 1
ATOM 555 O O . SER A 1 87 ? 27.624 2.643 -26.875 1.00 92.44 87 SER A O 1
ATOM 557 N N . ILE A 1 88 ? 26.599 0.689 -26.437 1.00 95.00 88 ILE A N 1
ATOM 558 C CA . ILE A 1 88 ? 25.272 1.248 -26.173 1.00 95.00 88 ILE A CA 1
ATOM 559 C C . ILE A 1 88 ? 24.823 0.868 -24.771 1.00 95.00 88 ILE A C 1
ATOM 561 O O . ILE A 1 88 ? 25.249 -0.149 -24.219 1.00 95.00 88 ILE A O 1
ATOM 565 N N . MET A 1 89 ? 23.938 1.689 -24.215 1.00 95.25 89 M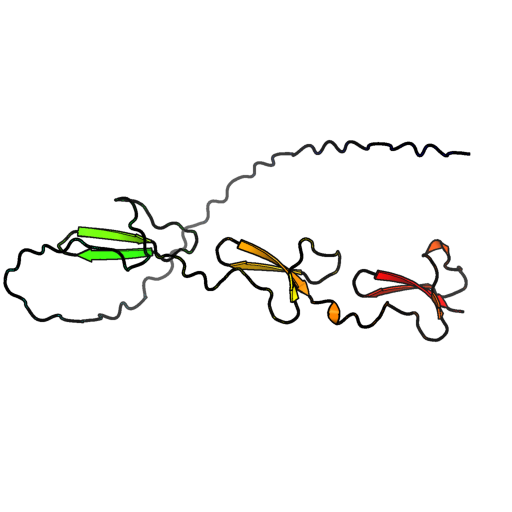ET A N 1
ATOM 566 C CA . MET A 1 89 ? 23.290 1.419 -22.941 1.00 95.25 89 MET A CA 1
ATOM 567 C C . MET A 1 89 ? 21.875 0.931 -23.201 1.00 95.25 89 MET A C 1
ATOM 569 O O . MET A 1 89 ? 21.093 1.598 -23.878 1.00 95.25 89 MET A O 1
ATOM 573 N N . CYS A 1 90 ? 21.564 -0.246 -22.678 1.00 94.38 90 CYS A N 1
ATOM 574 C CA . CYS A 1 90 ? 20.261 -0.869 -22.799 1.00 94.38 90 CYS A CA 1
ATOM 575 C C . CYS A 1 90 ? 19.552 -0.792 -21.456 1.00 94.38 90 CYS A C 1
ATOM 577 O O . CYS A 1 90 ? 20.118 -1.130 -20.415 1.00 94.38 90 CYS A O 1
ATOM 579 N N . ARG A 1 91 ? 18.304 -0.343 -21.493 1.00 91.56 91 ARG A N 1
ATOM 580 C CA . ARG A 1 91 ? 17.380 -0.398 -20.373 1.00 91.56 91 ARG A CA 1
ATOM 581 C C . ARG A 1 91 ? 16.510 -1.629 -20.561 1.00 91.56 91 ARG A C 1
ATOM 583 O O . ARG A 1 91 ? 15.729 -1.690 -21.513 1.00 91.56 91 ARG A O 1
ATOM 590 N N . GLY A 1 92 ? 16.660 -2.580 -19.649 1.00 86.25 92 GLY A N 1
ATOM 591 C CA . GLY A 1 92 ? 15.793 -3.738 -19.571 1.00 86.25 92 GLY A CA 1
ATOM 592 C C . GLY A 1 92 ? 14.345 -3.296 -19.415 1.00 86.25 92 GLY A C 1
ATOM 593 O O . GLY A 1 92 ? 14.067 -2.359 -18.662 1.00 86.25 92 GLY A O 1
ATOM 594 N N . THR A 1 93 ? 13.402 -3.955 -20.082 1.00 74.81 93 THR A N 1
ATOM 595 C CA . THR A 1 93 ? 12.036 -3.913 -19.550 1.00 74.81 93 THR A CA 1
ATOM 596 C C . THR A 1 93 ? 12.086 -4.543 -18.174 1.00 74.81 93 THR A C 1
ATOM 598 O O . THR A 1 93 ? 12.572 -5.668 -18.039 1.00 74.81 93 THR A O 1
ATOM 601 N N . ILE A 1 94 ? 11.610 -3.839 -17.142 1.00 62.94 94 ILE A N 1
ATOM 602 C CA . ILE A 1 94 ? 11.274 -4.538 -15.908 1.00 62.94 94 ILE A CA 1
ATOM 603 C C . ILE A 1 94 ? 10.212 -5.546 -16.338 1.00 62.94 94 ILE A C 1
ATOM 605 O O . ILE A 1 94 ? 9.086 -5.166 -16.659 1.00 62.94 94 ILE A O 1
ATOM 609 N N . ALA A 1 95 ? 10.591 -6.823 -16.425 1.00 59.19 95 ALA A N 1
ATOM 610 C CA . ALA A 1 95 ? 9.646 -7.921 -16.468 1.00 59.19 95 ALA A CA 1
ATOM 611 C C . ALA A 1 95 ? 9.009 -7.943 -15.084 1.00 59.19 95 ALA A C 1
ATOM 613 O O . ALA A 1 95 ? 9.403 -8.682 -14.185 1.00 59.19 95 ALA A O 1
ATOM 614 N N . CYS A 1 96 ? 8.110 -6.993 -14.881 1.00 65.12 96 CYS A N 1
ATOM 615 C CA . CYS A 1 96 ? 7.341 -6.864 -13.682 1.00 65.12 96 CYS A CA 1
ATOM 616 C C . CYS A 1 96 ? 6.529 -8.134 -13.562 1.00 65.12 96 CYS A C 1
ATOM 618 O O . CYS A 1 96 ? 5.642 -8.378 -14.377 1.00 65.12 96 CYS A O 1
ATOM 620 N N . ALA A 1 97 ? 6.885 -8.964 -12.580 1.00 66.56 97 ALA A N 1
ATOM 621 C CA . ALA A 1 97 ? 6.242 -10.253 -12.353 1.00 66.56 97 ALA A CA 1
ATOM 622 C C . ALA A 1 97 ? 4.724 -10.114 -12.113 1.00 66.56 97 ALA A C 1
ATOM 624 O O . ALA A 1 97 ? 3.994 -11.095 -12.195 1.00 66.56 97 ALA A O 1
ATOM 625 N N . GLY A 1 98 ? 4.248 -8.893 -11.867 1.00 75.62 98 GLY A N 1
ATOM 626 C CA . GLY A 1 98 ? 2.849 -8.518 -11.869 1.00 75.62 98 GLY A CA 1
ATOM 627 C C . GLY A 1 98 ? 2.659 -7.158 -11.212 1.00 75.62 98 GLY A C 1
ATOM 628 O O . GLY A 1 98 ? 3.622 -6.500 -10.812 1.00 75.62 98 GLY A O 1
ATOM 629 N N . LEU A 1 99 ? 1.396 -6.759 -11.084 1.00 86.44 99 LEU A N 1
ATOM 630 C CA . LEU A 1 99 ? 1.003 -5.756 -10.098 1.00 86.44 99 LEU A CA 1
ATOM 631 C C . LEU A 1 99 ? 1.348 -6.280 -8.693 1.00 86.44 99 LEU A C 1
ATOM 633 O O . LEU A 1 99 ? 1.340 -7.498 -8.491 1.00 86.44 99 LEU A O 1
ATOM 637 N N . PRO A 1 100 ? 1.647 -5.402 -7.721 1.00 93.31 100 PRO A N 1
ATOM 638 C CA . PRO A 1 100 ? 1.826 -5.842 -6.344 1.00 93.31 100 PRO A CA 1
ATOM 639 C C . PRO A 1 100 ? 0.567 -6.577 -5.869 1.00 93.31 100 PRO A C 1
ATOM 641 O O . PRO A 1 100 ? -0.555 -6.201 -6.209 1.00 93.31 100 PRO A O 1
ATOM 644 N N . THR A 1 101 ? 0.758 -7.623 -5.073 1.00 95.25 101 THR A N 1
ATOM 645 C CA . THR A 1 101 ? -0.320 -8.395 -4.448 1.00 95.25 101 THR A CA 1
ATOM 646 C C . THR A 1 101 ? -0.070 -8.480 -2.954 1.00 95.25 101 THR A C 1
ATOM 648 O O . THR A 1 101 ? 1.079 -8.594 -2.529 1.00 95.25 101 THR A O 1
ATOM 651 N N . CYS A 1 102 ? -1.134 -8.472 -2.156 1.00 95.94 102 CYS A N 1
ATOM 652 C CA . CYS A 1 102 ? -1.006 -8.661 -0.719 1.00 95.94 102 CYS A CA 1
ATOM 653 C C . CYS A 1 102 ? -0.476 -10.058 -0.382 1.00 95.94 102 CYS A C 1
ATOM 655 O O . CYS A 1 102 ? -0.801 -11.043 -1.049 1.00 95.94 102 CYS A O 1
ATOM 657 N N . ARG A 1 103 ? 0.344 -10.145 0.670 1.00 94.62 103 ARG A N 1
ATOM 658 C CA . ARG A 1 103 ? 0.800 -11.427 1.219 1.00 94.62 103 ARG A CA 1
ATOM 659 C C . ARG A 1 103 ? -0.390 -12.256 1.742 1.00 94.62 103 ARG A C 1
ATOM 661 O O . ARG A 1 103 ? -1.420 -11.674 2.083 1.00 94.62 103 ARG A O 1
ATOM 668 N N . PRO A 1 104 ? -0.277 -13.593 1.854 1.00 93.25 104 PRO A N 1
ATOM 669 C CA . PRO A 1 104 ? -1.352 -14.422 2.399 1.00 93.25 104 PRO A CA 1
ATOM 670 C C . PRO A 1 104 ? -1.851 -13.924 3.765 1.00 93.25 104 PRO A C 1
ATOM 672 O O . PRO A 1 104 ? -1.047 -13.567 4.628 1.00 93.25 104 PRO A O 1
ATOM 675 N N . GLY A 1 105 ? -3.174 -13.898 3.951 1.00 88.50 105 GLY A N 1
ATOM 676 C CA . GLY A 1 105 ? -3.821 -13.348 5.150 1.00 88.50 105 GLY A CA 1
ATOM 677 C C . GLY A 1 105 ? -3.986 -11.826 5.142 1.00 88.50 105 GLY A C 1
ATOM 678 O O . GLY A 1 105 ? -4.279 -11.251 6.185 1.00 88.50 105 GLY A O 1
ATOM 679 N N . PHE A 1 106 ? -3.769 -11.166 4.001 1.00 94.06 106 PHE A N 1
ATOM 680 C CA . PHE A 1 106 ? -4.014 -9.740 3.804 1.00 94.06 106 PHE A CA 1
ATOM 681 C C . PHE A 1 106 ? -4.889 -9.518 2.568 1.00 94.06 106 PHE A C 1
ATOM 683 O O . PHE A 1 106 ? -4.764 -10.223 1.567 1.00 94.06 106 PHE A O 1
ATOM 690 N N . VAL A 1 107 ? -5.729 -8.490 2.624 1.00 93.06 107 VAL A N 1
ATOM 691 C CA . VAL A 1 107 ? -6.605 -8.033 1.544 1.00 93.06 107 VAL A CA 1
ATOM 692 C C . VAL A 1 107 ? -6.239 -6.615 1.131 1.00 93.06 107 VAL A C 1
ATOM 694 O O . VAL A 1 107 ? -5.825 -5.789 1.946 1.00 93.06 107 VAL A O 1
ATOM 697 N N . GLN A 1 108 ? -6.375 -6.329 -0.161 1.00 95.06 108 GLN A N 1
ATOM 698 C CA . GLN A 1 108 ? -6.100 -5.000 -0.691 1.00 95.06 108 GLN A CA 1
ATOM 699 C C . GLN A 1 108 ? -7.222 -4.037 -0.292 1.00 95.06 108 GLN A C 1
ATOM 701 O O . GLN A 1 108 ? -8.394 -4.302 -0.556 1.00 95.06 108 GLN A O 1
ATOM 706 N N . VAL A 1 109 ? -6.858 -2.898 0.294 1.00 93.50 109 VAL A N 1
ATOM 707 C CA . VAL A 1 109 ? -7.797 -1.851 0.718 1.00 93.50 109 VAL A CA 1
ATOM 708 C C . VAL A 1 109 ? -7.391 -0.490 0.161 1.00 93.50 109 VAL A C 1
ATOM 710 O O . VAL A 1 109 ? -6.226 -0.235 -0.143 1.00 93.50 109 VAL A O 1
ATOM 713 N N . THR A 1 110 ? -8.358 0.414 0.025 1.00 95.06 110 THR A N 1
ATOM 714 C CA . THR A 1 110 ? -8.109 1.812 -0.368 1.00 95.06 110 THR A CA 1
ATOM 715 C C . THR A 1 110 ? -7.681 2.684 0.810 1.00 95.06 110 THR A C 1
ATOM 717 O O . THR A 1 110 ? -6.962 3.663 0.617 1.00 95.06 110 THR A O 1
ATOM 720 N N . ALA A 1 111 ? -8.089 2.325 2.027 1.00 91.69 111 ALA A N 1
ATOM 721 C CA . ALA A 1 111 ? -7.727 3.004 3.261 1.00 91.69 111 ALA A CA 1
ATOM 722 C C . ALA A 1 111 ? -7.586 1.989 4.401 1.00 91.69 111 ALA A C 1
ATOM 724 O O . ALA A 1 111 ? -8.312 0.999 4.447 1.00 91.69 111 ALA A O 1
ATOM 725 N N . CYS A 1 112 ? -6.649 2.253 5.310 1.00 89.38 112 CYS A N 1
ATOM 726 C CA . CYS A 1 112 ? -6.463 1.454 6.513 1.00 89.38 112 CYS A CA 1
ATOM 727 C C . CYS A 1 112 ? -7.455 1.890 7.594 1.00 89.38 112 CYS A C 1
ATOM 729 O O . CYS A 1 112 ? -7.621 3.093 7.818 1.00 89.38 112 CYS A O 1
ATOM 731 N N . ILE A 1 113 ? -8.076 0.933 8.279 1.00 83.69 113 ILE A N 1
ATOM 732 C CA . ILE A 1 113 ? -8.907 1.217 9.451 1.00 83.69 113 ILE A CA 1
ATOM 733 C C . ILE A 1 113 ? -7.970 1.586 10.614 1.00 83.69 113 ILE A C 1
ATOM 735 O O . ILE A 1 113 ? -6.930 0.937 10.779 1.00 83.69 113 ILE A O 1
ATOM 739 N N . PRO A 1 114 ? -8.283 2.615 11.423 1.00 78.69 114 PRO A N 1
ATOM 740 C CA . PRO A 1 114 ? -7.526 2.880 12.642 1.00 78.69 114 PRO A CA 1
ATOM 741 C C . PRO A 1 114 ? -7.465 1.618 13.515 1.00 78.69 114 PRO A C 1
ATOM 743 O O . PRO A 1 114 ? -8.462 0.918 13.674 1.00 78.69 114 PRO A O 1
ATOM 746 N N . ASP A 1 115 ? -6.277 1.327 14.046 1.00 76.25 115 ASP A N 1
ATOM 747 C CA . ASP A 1 115 ? -5.982 0.161 14.896 1.00 76.25 115 ASP A CA 1
ATOM 748 C C . ASP A 1 115 ? -5.960 -1.212 14.194 1.00 76.25 115 ASP A C 1
ATOM 750 O O . ASP A 1 115 ? -5.857 -2.240 14.864 1.00 76.25 115 ASP A O 1
ATOM 754 N N . SER A 1 116 ? -5.990 -1.248 12.857 1.00 83.00 116 SER A N 1
ATOM 755 C CA . SER A 1 116 ? -5.739 -2.469 12.073 1.00 83.00 116 SER A CA 1
ATOM 756 C C . SER A 1 116 ? -4.266 -2.600 11.650 1.00 83.00 116 SER A C 1
ATOM 758 O O . SER A 1 116 ? -3.532 -1.613 11.538 1.00 83.00 116 SER A O 1
ATOM 760 N N . GLU A 1 117 ? -3.803 -3.833 11.410 1.00 89.94 117 GLU A N 1
ATOM 761 C CA . GLU A 1 117 ? -2.469 -4.073 10.847 1.00 89.94 117 GLU A CA 1
ATOM 762 C C . GLU A 1 117 ? -2.502 -3.850 9.330 1.00 89.94 117 GLU A C 1
ATOM 764 O O . GLU A 1 117 ? -3.023 -4.678 8.578 1.00 89.94 117 GLU A O 1
ATOM 769 N N . CYS A 1 118 ? -1.904 -2.743 8.885 1.00 94.25 118 CYS A N 1
ATOM 770 C CA . CYS A 1 118 ? -1.740 -2.428 7.471 1.00 94.25 118 CYS A CA 1
ATOM 771 C C . CYS A 1 118 ? -0.274 -2.371 7.060 1.00 94.25 118 CYS A C 1
ATOM 773 O O . CYS A 1 118 ? 0.571 -1.795 7.746 1.00 94.25 118 CYS A O 1
ATOM 775 N N . VAL A 1 119 ? 0.006 -2.904 5.877 1.00 96.44 119 VAL A N 1
ATOM 776 C CA . VAL A 1 119 ? 1.321 -2.896 5.239 1.00 96.44 119 VAL A CA 1
ATOM 777 C C . VAL A 1 119 ? 1.216 -2.307 3.835 1.00 96.44 119 VAL A C 1
ATOM 779 O O . VAL A 1 119 ? 0.200 -2.446 3.151 1.00 96.44 119 VAL A O 1
ATOM 782 N N . ARG A 1 120 ? 2.262 -1.592 3.414 1.00 96.56 120 ARG A N 1
ATOM 783 C CA . ARG A 1 120 ? 2.399 -1.081 2.047 1.00 96.56 120 ARG A CA 1
ATOM 784 C C . ARG A 1 120 ? 3.253 -2.058 1.264 1.00 96.56 120 ARG A C 1
ATOM 786 O O . ARG A 1 120 ? 4.400 -2.279 1.635 1.00 96.56 120 ARG A O 1
ATOM 793 N N . GLU A 1 121 ? 2.703 -2.585 0.182 1.00 95.12 121 GLU A N 1
ATOM 794 C CA . GLU A 1 121 ? 3.433 -3.455 -0.734 1.00 95.12 121 GLU A CA 1
ATOM 795 C C . GLU A 1 121 ? 3.706 -2.673 -2.014 1.00 95.12 121 GLU A C 1
ATOM 797 O O . GLU A 1 121 ? 2.782 -2.122 -2.622 1.00 95.12 121 GLU A O 1
ATOM 802 N N . THR A 1 122 ? 4.976 -2.596 -2.407 1.00 91.31 122 THR A N 1
ATOM 803 C CA . THR A 1 122 ? 5.400 -1.874 -3.608 1.00 91.31 122 THR A CA 1
ATOM 804 C C . THR A 1 122 ? 6.036 -2.845 -4.584 1.00 91.31 122 THR A C 1
ATOM 806 O O . THR A 1 122 ? 7.025 -3.502 -4.267 1.00 91.31 122 THR A O 1
ATOM 809 N N . ALA A 1 123 ? 5.495 -2.892 -5.794 1.00 87.56 123 ALA A N 1
ATOM 810 C CA . ALA A 1 123 ? 6.096 -3.574 -6.926 1.00 87.56 123 ALA A CA 1
ATOM 811 C C . ALA A 1 123 ? 5.834 -2.735 -8.171 1.00 87.56 123 ALA A C 1
ATOM 813 O O . ALA A 1 123 ? 4.733 -2.217 -8.345 1.00 87.56 123 ALA A O 1
ATOM 814 N N . CYS A 1 124 ? 6.822 -2.636 -9.060 1.00 82.38 124 CYS A N 1
ATOM 815 C CA . CYS A 1 124 ? 6.593 -2.078 -10.396 1.00 82.38 124 CYS A CA 1
ATOM 816 C C . CYS A 1 124 ? 6.102 -0.631 -10.393 1.00 82.38 124 CYS A C 1
ATOM 818 O O . CYS A 1 124 ? 5.177 -0.291 -11.127 1.00 82.38 124 CYS A O 1
ATOM 820 N N . ASP A 1 125 ? 6.678 0.188 -9.512 1.00 81.56 125 ASP A N 1
ATOM 821 C CA . ASP A 1 125 ? 6.275 1.581 -9.283 1.00 81.56 125 ASP A CA 1
ATOM 822 C C . ASP A 1 125 ? 4.805 1.756 -8.851 1.00 81.56 125 ASP A C 1
ATOM 824 O O . ASP A 1 125 ? 4.306 2.876 -8.748 1.00 81.56 125 ASP A O 1
ATOM 828 N N . ALA A 1 126 ? 4.109 0.659 -8.545 1.00 87.00 126 ALA A N 1
ATOM 829 C CA . ALA A 1 126 ? 2.791 0.657 -7.945 1.00 87.00 126 ALA A CA 1
ATOM 830 C C . ALA A 1 126 ? 2.913 0.293 -6.464 1.00 87.00 126 ALA A C 1
ATOM 832 O O . ALA A 1 126 ? 3.554 -0.692 -6.096 1.00 87.00 126 ALA A O 1
ATOM 833 N N . THR A 1 127 ? 2.264 1.082 -5.612 1.00 94.12 127 THR A N 1
ATOM 834 C CA . THR A 1 127 ? 2.130 0.793 -4.183 1.00 94.12 127 THR A CA 1
ATOM 835 C C . THR A 1 127 ? 0.668 0.519 -3.881 1.00 94.12 127 THR A C 1
ATOM 837 O O . THR A 1 127 ? -0.197 1.335 -4.202 1.00 94.12 127 THR A O 1
ATOM 840 N N . ILE A 1 128 ? 0.396 -0.606 -3.227 1.00 96.44 128 ILE A N 1
ATOM 841 C CA . ILE A 1 128 ? -0.927 -0.939 -2.698 1.00 96.44 128 ILE A CA 1
ATOM 842 C C . ILE A 1 128 ? -0.914 -0.912 -1.172 1.00 96.44 128 ILE A C 1
ATOM 844 O O . ILE A 1 128 ? 0.134 -1.040 -0.534 1.00 96.44 128 ILE A O 1
ATOM 848 N N . LEU A 1 129 ? -2.098 -0.732 -0.592 1.00 96.94 129 LEU A N 1
ATOM 849 C CA . LEU A 1 129 ? -2.325 -0.912 0.833 1.00 96.94 129 LEU A CA 1
ATOM 850 C C . LEU A 1 129 ? -2.936 -2.290 1.058 1.00 96.94 129 LEU A C 1
ATOM 852 O O . LEU A 1 129 ? -3.949 -2.633 0.449 1.00 96.94 129 LEU A O 1
ATOM 856 N N . CYS A 1 130 ? -2.325 -3.053 1.947 1.00 95.88 130 CYS A N 1
ATOM 857 C CA . CYS A 1 130 ? -2.784 -4.367 2.345 1.00 95.88 130 CYS A CA 1
ATOM 858 C C . CYS A 1 130 ? -3.137 -4.316 3.823 1.00 95.88 130 CYS A C 1
ATOM 860 O O . CYS A 1 130 ? -2.303 -3.939 4.641 1.00 95.88 130 CYS A O 1
ATOM 862 N N . MET A 1 131 ? -4.359 -4.689 4.165 1.00 92.62 131 MET A N 1
ATOM 863 C CA . MET A 1 131 ? -4.829 -4.820 5.541 1.00 92.62 131 MET A CA 1
ATOM 864 C C . MET A 1 131 ? -4.963 -6.301 5.855 1.00 92.62 131 MET A C 1
ATOM 866 O O . MET A 1 131 ? -5.302 -7.074 4.961 1.00 92.62 131 MET A O 1
ATOM 870 N N . ARG A 1 132 ? -4.663 -6.723 7.083 1.00 90.31 132 ARG A N 1
ATOM 871 C CA . ARG A 1 132 ? -4.883 -8.117 7.486 1.00 90.31 132 ARG A CA 1
ATOM 872 C C . ARG A 1 132 ? -6.346 -8.494 7.213 1.00 90.31 132 ARG A C 1
ATOM 874 O O . ARG A 1 132 ? -7.240 -7.711 7.511 1.00 90.31 132 ARG A O 1
ATOM 881 N N . ASP A 1 133 ? -6.565 -9.650 6.592 1.00 83.81 133 ASP A N 1
ATOM 882 C CA . ASP A 1 133 ? -7.897 -10.121 6.222 1.00 83.81 133 ASP A CA 1
ATOM 883 C C . ASP A 1 133 ? -8.720 -10.373 7.489 1.00 83.81 133 ASP A C 1
ATOM 885 O O . ASP A 1 133 ? -8.496 -11.327 8.236 1.00 83.81 133 ASP A O 1
ATOM 889 N N . GLU A 1 134 ? -9.656 -9.465 7.739 1.00 67.44 134 GLU A N 1
ATOM 890 C CA . GLU A 1 134 ? -10.616 -9.522 8.833 1.00 67.44 134 GLU A CA 1
ATOM 891 C C . GLU A 1 134 ? -11.744 -10.528 8.556 1.00 67.44 134 GLU A C 1
ATOM 893 O O . GLU A 1 134 ? -12.642 -10.668 9.375 1.00 67.44 134 GLU A O 1
ATOM 898 N N . ALA A 1 135 ? -11.694 -11.325 7.480 1.00 53.66 135 ALA A N 1
ATOM 899 C CA . ALA A 1 135 ? -12.517 -12.534 7.368 1.00 53.66 135 ALA A CA 1
ATOM 900 C C . ALA A 1 135 ? -12.249 -13.568 8.493 1.00 53.66 135 ALA A C 1
ATOM 902 O O . ALA A 1 135 ? -12.944 -14.573 8.564 1.00 53.66 135 ALA A O 1
ATOM 903 N N . GLN A 1 136 ? -11.285 -13.322 9.395 1.00 51.78 136 GLN A N 1
ATOM 904 C CA . GLN A 1 136 ? -11.149 -14.010 10.692 1.00 51.78 136 GLN A CA 1
ATOM 905 C C . GLN A 1 136 ? -11.867 -13.317 11.867 1.00 51.78 136 GLN A C 1
ATOM 907 O O . GLN A 1 136 ? -11.749 -13.751 13.013 1.00 51.78 136 GLN A O 1
ATOM 912 N N . CYS A 1 137 ? -12.611 -12.243 11.626 1.00 63.41 137 CYS A N 1
ATOM 913 C CA . CYS A 1 137 ? -13.480 -11.605 12.608 1.00 63.41 137 CYS A CA 1
ATOM 914 C C . CYS A 1 137 ? -14.803 -12.367 12.689 1.00 63.41 137 CYS A C 1
ATOM 916 O O . CYS A 1 137 ? -15.865 -11.829 12.392 1.00 63.41 137 CYS A O 1
ATOM 918 N N . ASP A 1 138 ? -14.740 -13.635 13.095 1.00 59.06 138 ASP A N 1
ATOM 919 C CA . ASP A 1 138 ? -15.902 -14.525 13.244 1.00 59.06 138 ASP A CA 1
ATOM 920 C C . ASP A 1 138 ? -16.865 -14.103 14.380 1.00 59.06 138 ASP A C 1
ATOM 922 O O . ASP A 1 138 ? -17.750 -14.861 14.778 1.00 59.06 138 ASP A O 1
ATOM 926 N N . GLY A 1 139 ? -16.740 -12.887 14.918 1.00 68.38 139 GLY A N 1
ATOM 927 C CA . GLY A 1 139 ? -17.655 -12.372 15.925 1.00 68.38 139 GLY A CA 1
ATOM 928 C C . GLY A 1 139 ? -17.539 -10.869 16.133 1.00 68.38 139 GLY A C 1
ATOM 929 O O . GLY A 1 139 ? -16.443 -10.312 16.206 1.00 68.38 139 GLY A O 1
ATOM 930 N N . LEU A 1 140 ? -18.700 -10.227 16.290 1.00 81.19 140 LEU A N 1
ATOM 931 C CA . LEU A 1 140 ? -18.777 -8.960 17.008 1.00 81.19 140 LEU A CA 1
ATOM 932 C C . LEU A 1 140 ? -18.169 -9.170 18.406 1.00 81.19 140 LEU A C 1
ATOM 934 O O . LEU A 1 140 ? -18.368 -10.243 18.992 1.00 81.19 140 LEU A O 1
ATOM 938 N N . PRO A 1 141 ? -17.421 -8.189 18.944 1.00 88.69 141 PRO A N 1
ATOM 939 C CA . PRO A 1 141 ? -16.988 -8.268 20.333 1.00 88.69 141 PRO A CA 1
ATOM 940 C C . PRO A 1 141 ? -18.222 -8.494 21.214 1.00 88.69 141 PRO A C 1
ATOM 942 O O . PRO A 1 141 ? -19.282 -7.946 20.932 1.00 88.69 141 PRO A O 1
ATOM 945 N N . ASN A 1 142 ? -18.090 -9.324 22.247 1.00 94.19 142 ASN A N 1
ATOM 946 C CA . ASN A 1 142 ? -19.190 -9.647 23.152 1.00 94.19 142 ASN A CA 1
ATOM 947 C C . ASN A 1 142 ? -18.739 -9.462 24.607 1.00 94.19 142 ASN A C 1
ATOM 949 O O . ASN A 1 142 ? -17.550 -9.637 24.925 1.00 94.19 142 ASN A O 1
ATOM 953 N N . CYS A 1 143 ? -19.675 -9.081 25.472 1.00 96.75 143 CYS A N 1
ATOM 954 C CA . CYS A 1 143 ? -19.416 -8.914 26.899 1.00 96.75 143 CYS A CA 1
ATOM 955 C C . CYS A 1 143 ? -19.130 -10.266 27.572 1.00 96.75 143 CYS A C 1
ATOM 957 O O . CYS A 1 143 ? -19.428 -11.328 27.015 1.00 96.75 143 CYS A O 1
ATOM 959 N N . ASP A 1 144 ? -18.486 -10.243 28.741 1.00 96.38 144 ASP A N 1
ATOM 960 C CA . ASP A 1 144 ? -18.283 -11.467 29.517 1.00 96.38 144 ASP A CA 1
ATOM 961 C C . ASP A 1 144 ? -19.626 -12.067 29.967 1.00 96.38 144 ASP A C 1
ATOM 963 O O . ASP A 1 144 ? -20.622 -11.352 30.089 1.00 96.38 144 ASP A O 1
ATOM 967 N N . PRO A 1 145 ? -19.700 -13.393 30.191 1.00 96.94 145 PRO A N 1
ATOM 968 C CA . PRO A 1 145 ? -20.935 -14.025 30.632 1.00 96.94 145 PRO A CA 1
ATOM 969 C C . PRO A 1 145 ? -21.463 -13.398 31.930 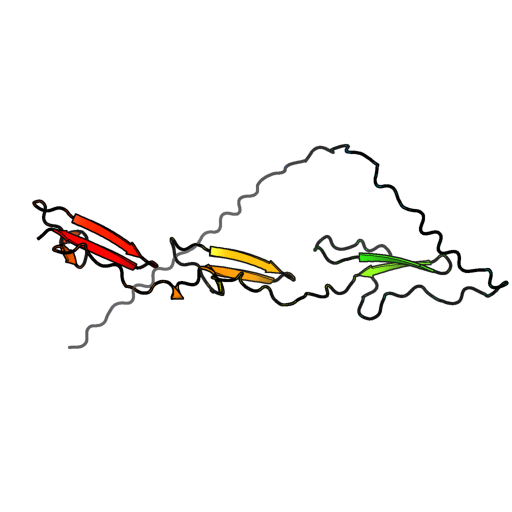1.00 96.94 145 PRO A C 1
ATOM 971 O O . PRO A 1 145 ? -20.817 -13.501 32.971 1.00 96.94 145 PRO A O 1
ATOM 974 N N . GLY A 1 146 ? -22.661 -12.813 31.863 1.00 95.88 146 GLY A N 1
ATOM 975 C CA . GLY A 1 146 ? -23.303 -12.116 32.983 1.00 95.88 146 GLY A CA 1
ATOM 976 C C . GLY A 1 146 ? -23.268 -10.590 32.882 1.00 95.88 146 GLY A C 1
ATOM 977 O O . GLY A 1 146 ? -23.970 -9.939 33.641 1.00 95.88 146 GLY A O 1
ATOM 978 N N . ASP A 1 147 ? -22.524 -10.030 31.933 1.00 97.56 147 ASP A N 1
ATOM 979 C CA . ASP A 1 147 ? -22.486 -8.589 31.693 1.00 97.56 147 ASP A CA 1
ATOM 980 C C . ASP A 1 147 ? -23.451 -8.184 30.568 1.00 97.56 147 ASP A C 1
ATOM 982 O O . ASP A 1 147 ? -23.730 -8.965 29.652 1.00 97.56 147 ASP A O 1
ATOM 986 N N . ASP A 1 148 ? -23.908 -6.933 30.605 1.00 96.88 148 ASP A N 1
ATOM 987 C CA . ASP A 1 148 ? -24.802 -6.353 29.601 1.00 96.88 148 ASP A CA 1
ATOM 988 C C . ASP A 1 148 ? -24.058 -5.370 28.684 1.00 96.88 148 ASP A C 1
ATOM 990 O O . ASP A 1 148 ? -23.249 -4.552 29.137 1.00 96.88 148 ASP A O 1
ATOM 994 N N . GLU A 1 149 ? -24.363 -5.416 27.382 1.00 97.12 149 GLU A N 1
ATOM 995 C CA . GLU A 1 149 ? -23.888 -4.421 26.415 1.00 97.12 149 GLU A CA 1
ATOM 996 C C . GLU A 1 149 ? -24.680 -3.112 26.562 1.00 97.12 149 GLU A C 1
ATOM 998 O O . GLU A 1 149 ? -25.913 -3.098 26.564 1.00 97.12 149 GLU A O 1
ATOM 1003 N N . ILE A 1 150 ? -23.964 -1.991 26.642 1.00 97.06 150 ILE A N 1
ATOM 1004 C CA . ILE A 1 150 ? -24.526 -0.641 26.748 1.00 97.06 150 ILE A CA 1
ATOM 1005 C C . ILE A 1 150 ? -24.104 0.219 25.554 1.00 97.06 150 ILE A C 1
ATOM 1007 O O . ILE A 1 150 ? -23.070 0.001 24.924 1.00 97.06 150 ILE A O 1
ATOM 1011 N N . SER A 1 151 ? -24.894 1.248 25.237 1.00 96.12 151 SER A N 1
ATOM 1012 C CA . SER A 1 151 ? -24.695 2.055 24.020 1.00 96.12 151 SER A CA 1
ATOM 1013 C C . SER A 1 151 ? -23.465 2.969 24.064 1.00 96.12 151 SER A C 1
ATOM 1015 O O . SER A 1 151 ? -23.096 3.553 23.046 1.00 96.12 151 SER A O 1
ATOM 1017 N N . GLY A 1 152 ? -22.850 3.150 25.234 1.00 95.44 152 GLY A N 1
ATOM 1018 C CA . GLY A 1 152 ? -21.715 4.046 25.404 1.00 95.44 152 GLY A CA 1
ATOM 1019 C C . GLY A 1 152 ? -21.288 4.222 26.861 1.00 95.44 152 GLY A C 1
ATOM 1020 O O . GLY A 1 152 ? -21.986 3.771 27.771 1.00 95.44 152 GLY A O 1
ATOM 1021 N N . PRO A 1 153 ? -20.168 4.929 27.093 1.00 96.00 153 PRO A N 1
ATOM 1022 C CA . PRO A 1 153 ? -19.597 5.112 28.427 1.00 96.00 153 PRO A CA 1
ATOM 1023 C C . PRO A 1 153 ? -20.508 5.910 29.367 1.00 96.00 153 PRO A C 1
ATOM 1025 O O . PRO A 1 153 ? -20.455 5.733 30.580 1.00 96.00 153 PRO A O 1
ATOM 1028 N N . ASP A 1 154 ? -21.387 6.752 28.822 1.00 96.94 154 ASP A N 1
ATOM 1029 C CA . ASP A 1 154 ? -22.316 7.568 29.611 1.00 96.94 154 ASP A CA 1
ATOM 1030 C C . ASP A 1 154 ? -23.422 6.736 30.290 1.00 96.94 154 ASP A C 1
ATOM 1032 O O . ASP A 1 154 ? -24.115 7.234 31.176 1.00 96.94 154 ASP A O 1
ATOM 1036 N N . GLN A 1 155 ? -23.599 5.472 29.885 1.00 96.25 155 GLN A N 1
ATOM 1037 C CA . GLN A 1 155 ? -24.541 4.532 30.501 1.00 96.25 155 GLN A CA 1
ATOM 1038 C C . GLN A 1 155 ? -23.897 3.665 31.594 1.00 96.25 155 GLN A C 1
ATOM 1040 O O . GLN A 1 155 ? -24.602 2.896 32.249 1.00 96.25 155 GLN A O 1
ATOM 1045 N N . CYS A 1 156 ? -22.587 3.794 31.828 1.00 96.19 156 CYS A N 1
ATOM 1046 C CA . CYS A 1 156 ? -21.922 3.112 32.932 1.00 96.19 156 CYS A CA 1
ATOM 1047 C C . CYS A 1 156 ? -22.451 3.655 34.266 1.00 96.19 156 CYS A C 1
ATOM 1049 O O . CYS A 1 156 ? -22.337 4.851 34.556 1.00 96.19 156 CYS A O 1
ATOM 1051 N N . ARG A 1 157 ? -22.986 2.780 35.122 1.00 94.31 157 ARG A N 1
ATOM 1052 C CA . ARG A 1 157 ? -23.326 3.176 36.493 1.00 94.31 157 ARG A CA 1
ATOM 1053 C C . ARG A 1 157 ? -22.057 3.227 37.345 1.00 94.31 157 ARG A C 1
ATOM 1055 O O . ARG A 1 157 ? -21.127 2.457 37.137 1.00 94.31 157 ARG A O 1
ATOM 1062 N N . GLN A 1 158 ? -22.015 4.136 38.319 1.00 94.81 158 GLN A N 1
ATOM 1063 C CA . GLN A 1 158 ? -20.824 4.335 39.160 1.00 94.81 158 GLN A CA 1
ATOM 1064 C C . GLN A 1 158 ? -20.604 3.227 40.201 1.00 94.81 158 GLN A C 1
ATOM 1066 O O . GLN A 1 158 ? -19.549 3.181 40.828 1.00 94.81 158 GLN A O 1
ATOM 1071 N N . ASP A 1 159 ? -21.597 2.366 40.413 1.00 95.69 159 ASP A N 1
ATOM 1072 C CA . ASP A 1 159 ? -21.587 1.294 41.407 1.00 95.69 159 ASP A CA 1
ATOM 1073 C C . ASP A 1 159 ? -21.183 -0.078 40.846 1.00 95.69 159 ASP A C 1
ATOM 1075 O O . ASP A 1 159 ? -21.069 -1.032 41.612 1.00 95.69 159 ASP A O 1
ATOM 1079 N N . VAL A 1 160 ? -20.931 -0.181 39.538 1.00 96.00 160 VAL A N 1
ATOM 1080 C CA . VAL A 1 160 ? -20.584 -1.434 38.847 1.00 96.00 160 VAL A CA 1
ATOM 1081 C C . VAL A 1 160 ? -19.347 -1.260 37.968 1.00 96.00 160 VAL A C 1
ATOM 1083 O O . VAL A 1 160 ? -18.994 -0.152 37.561 1.00 96.00 160 VAL A O 1
ATOM 1086 N N . ALA A 1 161 ? -18.656 -2.366 37.685 1.00 96.00 161 ALA A N 1
ATOM 1087 C CA . ALA A 1 161 ? -17.515 -2.353 36.779 1.00 96.00 161 ALA A CA 1
ATOM 1088 C C . ALA A 1 161 ? -17.987 -2.093 35.342 1.00 96.00 161 ALA A C 1
ATOM 1090 O O . ALA A 1 161 ? -18.909 -2.749 34.860 1.00 96.00 161 ALA A O 1
ATOM 1091 N N . CYS A 1 162 ? -17.323 -1.159 34.661 1.00 97.56 162 CYS A N 1
ATOM 1092 C CA . CYS A 1 162 ? -17.583 -0.841 33.264 1.00 97.56 162 CYS A CA 1
ATOM 1093 C C . CYS A 1 162 ? -16.287 -0.937 32.462 1.00 97.56 162 CYS A C 1
ATOM 1095 O O . CYS A 1 162 ? -15.242 -0.447 32.901 1.00 97.56 162 CYS A O 1
ATOM 1097 N N . TYR A 1 163 ? -16.339 -1.561 31.291 1.00 97.25 163 TYR A N 1
ATOM 1098 C CA . TYR A 1 163 ? -15.180 -1.730 30.419 1.00 97.25 163 TYR A CA 1
ATOM 1099 C C . TYR A 1 163 ? -15.590 -1.679 28.947 1.00 97.25 163 TYR A C 1
ATOM 1101 O O . TYR A 1 163 ? -16.765 -1.780 28.603 1.00 97.25 163 TYR A O 1
ATOM 1109 N N . SER A 1 164 ? -14.608 -1.501 28.064 1.00 95.75 164 SER A N 1
ATOM 1110 C CA . SER A 1 164 ? -14.824 -1.567 26.618 1.00 95.75 164 SER A CA 1
ATOM 1111 C C . SER A 1 164 ? -14.066 -2.742 26.018 1.00 95.75 164 SER A C 1
ATOM 1113 O O . SER A 1 164 ? -12.987 -3.113 26.489 1.00 95.75 164 SER A O 1
ATOM 1115 N N . ARG A 1 165 ? -14.635 -3.335 24.968 1.00 93.44 165 ARG A N 1
ATOM 1116 C CA . ARG A 1 165 ? -13.977 -4.352 24.144 1.00 93.44 165 ARG A CA 1
ATOM 1117 C C . ARG A 1 165 ? -13.930 -3.875 22.713 1.00 93.44 165 ARG A C 1
ATOM 1119 O O . ARG A 1 165 ? -14.920 -3.365 22.194 1.00 93.44 165 ARG A O 1
ATOM 1126 N N . ARG A 1 166 ? -12.768 -4.044 22.083 1.00 86.62 166 ARG A N 1
ATOM 1127 C CA . ARG A 1 166 ? -12.563 -3.701 20.681 1.00 86.62 166 ARG A CA 1
ATOM 1128 C C . ARG A 1 166 ? -12.165 -4.938 19.897 1.00 86.62 166 ARG A C 1
ATOM 1130 O O . ARG A 1 166 ? -11.212 -5.627 20.250 1.00 86.62 166 ARG A O 1
ATOM 1137 N N . THR A 1 167 ? -12.887 -5.205 18.820 1.00 83.69 167 THR A N 1
ATOM 1138 C CA . THR A 1 167 ? -12.570 -6.272 17.870 1.00 83.69 167 THR A CA 1
ATOM 1139 C C . THR A 1 167 ? -12.926 -5.766 16.479 1.00 83.69 167 THR A C 1
ATOM 1141 O O . THR A 1 167 ? -14.037 -5.292 16.261 1.00 83.69 167 THR A O 1
ATOM 1144 N N . CYS A 1 168 ? -11.949 -5.797 15.569 1.00 73.69 168 CYS A N 1
ATOM 1145 C CA . CYS A 1 168 ? -12.125 -5.438 14.155 1.00 73.69 168 CYS A CA 1
ATOM 1146 C C . CYS A 1 168 ? -12.697 -4.026 13.956 1.00 73.69 168 CYS A C 1
ATOM 1148 O O . CYS A 1 168 ? -13.722 -3.814 13.316 1.00 73.69 168 CYS A O 1
ATOM 1150 N N . GLY A 1 169 ? -12.084 -3.049 14.634 1.00 75.00 169 GLY A N 1
ATOM 1151 C CA . GLY A 1 169 ? -12.499 -1.643 14.591 1.00 75.00 169 GLY A CA 1
ATOM 1152 C C . GLY A 1 169 ? -13.817 -1.321 15.311 1.00 75.00 169 GLY A C 1
ATOM 1153 O O . GLY A 1 169 ? -14.087 -0.149 15.575 1.00 75.00 169 GLY A O 1
ATOM 1154 N N . VAL A 1 170 ? -14.614 -2.319 15.702 1.00 84.75 170 VAL A N 1
ATOM 1155 C CA . VAL A 1 170 ? -15.847 -2.125 16.474 1.00 84.75 170 VAL A CA 1
ATOM 1156 C C . VAL A 1 170 ? -15.505 -2.080 17.957 1.00 84.75 170 VAL A C 1
ATOM 1158 O O . VAL A 1 170 ? -14.822 -2.965 18.467 1.00 84.75 170 VAL A O 1
ATOM 1161 N N . THR A 1 171 ? -15.965 -1.037 18.652 1.00 91.12 171 THR A N 1
ATOM 1162 C CA . THR A 1 171 ? -15.866 -0.926 20.116 1.00 91.12 171 THR A CA 1
ATOM 1163 C C . THR A 1 171 ? -17.254 -1.050 20.720 1.00 91.12 171 THR A C 1
ATOM 1165 O O . THR A 1 171 ? -18.125 -0.257 20.371 1.00 91.12 171 THR A O 1
ATOM 1168 N N . ILE A 1 172 ? -17.434 -1.991 21.642 1.00 95.31 172 ILE A N 1
ATOM 1169 C CA . ILE A 1 172 ? -18.626 -2.088 22.492 1.00 95.31 172 ILE A CA 1
ATOM 1170 C C . ILE A 1 172 ? -18.281 -1.694 23.928 1.00 95.31 172 ILE A C 1
ATOM 1172 O O . ILE A 1 172 ? -17.111 -1.726 24.328 1.00 95.31 172 ILE A O 1
ATOM 1176 N N . TRP A 1 173 ? -19.305 -1.342 24.698 1.00 97.50 173 TRP A N 1
ATOM 1177 C CA . TRP A 1 173 ? -19.206 -1.055 26.125 1.00 97.50 173 TRP A CA 1
ATOM 1178 C C . TRP A 1 173 ? -20.016 -2.086 26.897 1.00 97.50 173 TRP A C 1
ATOM 1180 O O . TRP A 1 173 ? -21.134 -2.405 26.507 1.00 97.50 173 TRP A O 1
ATOM 1190 N N . CYS A 1 174 ? -19.445 -2.593 27.980 1.00 97.94 174 CYS A N 1
ATOM 1191 C CA . CYS A 1 174 ? -20.031 -3.634 28.811 1.00 97.94 174 CYS A CA 1
ATOM 1192 C C . CYS A 1 174 ? -20.098 -3.160 30.260 1.00 97.94 174 CYS A C 1
ATOM 1194 O O . CYS A 1 174 ? -19.180 -2.482 30.736 1.00 97.94 174 CYS A O 1
ATOM 1196 N N . THR A 1 175 ? -21.160 -3.543 30.961 1.00 97.81 175 THR A N 1
ATOM 1197 C CA . THR A 1 175 ? -21.347 -3.277 32.390 1.00 97.81 175 THR A CA 1
ATOM 1198 C C . THR A 1 175 ? -21.677 -4.563 33.134 1.00 97.81 175 THR A C 1
ATOM 1200 O O . THR A 1 175 ? -22.460 -5.374 32.645 1.00 97.81 175 THR A O 1
ATOM 1203 N N . GLY A 1 176 ? -21.112 -4.723 34.330 1.00 94.62 176 GLY A N 1
ATOM 1204 C CA . GLY A 1 176 ? -21.500 -5.808 35.229 1.00 94.62 176 GLY A CA 1
ATOM 1205 C C . GLY A 1 176 ? -22.923 -5.615 35.748 1.00 94.62 176 GLY A C 1
ATOM 1206 O O . GLY A 1 176 ? -23.297 -4.488 36.097 1.00 94.62 176 GLY A O 1
ATOM 1207 N N . SER A 1 177 ? -23.698 -6.702 35.773 1.00 83.50 177 SER A N 1
ATOM 1208 C CA . SER A 1 177 ? -25.059 -6.759 36.327 1.00 83.50 177 SER A CA 1
ATOM 1209 C C . SER A 1 177 ? -25.084 -6.813 37.853 1.00 83.50 177 SER A C 1
ATOM 1211 O O . SER A 1 177 ? -24.251 -7.567 38.410 1.00 83.50 177 SER A O 1
#

Sequence (177 aa):
MTKLVSLTFVLFASTLALAACGGATEPASAGDPRAESAPGNGGSPGGSGGTCTMAPACRPGDAQLAAGATCPANGTPCYAVSACGASIMCRGTIACAGLPTCRPGFVQVTACIPDSECVRETACDATILCMRDEAQCDGLPNCDPGDDEISGPDQCRQDVACYSRRTCGVTIWCTGS